Protein AF-A0A4Q3ETI8-F1 (afdb_monomer_lite)

Radius of gyration: 18.33 Å; chains: 1; bounding box: 41×40×45 Å

pLDDT: mean 72.44, std 20.29, range [38.16, 97.31]

Secondary structure (DSSP, 8-state):
-HHHHHHH--SS---B--GGGHHHHHTT--TTT-B-TTSPBPSS-S--TT-----EEEEEPPP---------------HHHHHHHHHHHHHT---EEEEE-TTSPBPP--TTTTGGGGSTTGGGGS-EEEEE-SS-EEEEE--HHHHHHHHHHHHHT--

Foldseek 3Di:
DLVLQVPAADQDDDWDFDPVCLVCQLQQVQAQGTAHSVRHTDDDDPDGSPDFPDKDKDFFQDDDDPDPDPPVPPDDDDPVCVVVVVVVVVVVSHGDIFIATSNRHTDPPPCPLRVVVVPPDPQVPFDWDWDDDPVDIDIDGRCNNSNNVSVCVVVVVVD

Structure (mmCIF, N/CA/C/O backbone):
data_AF-A0A4Q3ETI8-F1
#
_entry.id   AF-A0A4Q3ETI8-F1
#
loop_
_atom_site.group_PDB
_atom_site.id
_atom_site.type_symbol
_atom_site.label_atom_id
_atom_site.label_alt_id
_atom_site.label_comp_id
_atom_site.label_asym_id
_atom_site.label_entity_id
_atom_site.label_seq_id
_atom_site.pdbx_PDB_ins_code
_atom_site.Cartn_x
_atom_site.Cartn_y
_atom_site.Cartn_z
_atom_site.occupancy
_atom_site.B_iso_or_equiv
_atom_site.auth_seq_id
_atom_site.auth_comp_id
_atom_site.auth_asym_id
_atom_site.auth_atom_id
_atom_site.pdbx_PDB_model_num
ATOM 1 N N . MET A 1 1 ? 0.323 -4.133 -7.523 1.00 79.88 1 MET A N 1
ATOM 2 C CA . MET A 1 1 ? 0.678 -3.679 -6.165 1.00 79.88 1 MET A CA 1
ATOM 3 C C . MET A 1 1 ? 0.364 -4.736 -5.125 1.00 79.88 1 MET A C 1
ATOM 5 O O . MET A 1 1 ? 1.276 -5.113 -4.410 1.00 79.88 1 MET A O 1
ATOM 9 N N . VAL A 1 2 ? -0.872 -5.246 -5.091 1.00 88.00 2 VAL A N 1
ATOM 10 C CA . VAL A 1 2 ? -1.316 -6.265 -4.123 1.00 88.00 2 VAL A CA 1
ATOM 11 C C . VAL A 1 2 ? -0.363 -7.460 -4.027 1.00 88.00 2 VAL A C 1
ATOM 13 O O . VAL A 1 2 ? 0.123 -7.743 -2.943 1.00 88.00 2 VAL A O 1
ATOM 16 N N . ALA A 1 3 ? -0.023 -8.097 -5.155 1.00 87.06 3 ALA A N 1
ATOM 17 C CA . ALA A 1 3 ? 0.908 -9.231 -5.165 1.00 87.06 3 ALA A CA 1
ATOM 18 C C . ALA A 1 3 ? 2.292 -8.874 -4.587 1.00 87.06 3 ALA A C 1
ATOM 20 O O . ALA A 1 3 ? 2.779 -9.558 -3.701 1.00 87.06 3 ALA A O 1
ATOM 21 N N . ASP A 1 4 ? 2.890 -7.753 -5.005 1.00 87.38 4 ASP A N 1
ATOM 22 C CA . ASP A 1 4 ? 4.202 -7.327 -4.492 1.00 87.38 4 ASP A CA 1
ATOM 23 C C . ASP A 1 4 ? 4.201 -7.112 -2.975 1.00 87.38 4 ASP A C 1
ATOM 25 O O . ASP A 1 4 ? 5.086 -7.614 -2.290 1.00 87.38 4 ASP A O 1
ATOM 29 N N . PHE A 1 5 ? 3.200 -6.402 -2.449 1.00 89.75 5 PHE A N 1
ATOM 30 C CA . PHE A 1 5 ? 3.076 -6.172 -1.010 1.00 89.75 5 PHE A CA 1
ATOM 31 C C . PHE A 1 5 ? 2.762 -7.460 -0.248 1.00 89.75 5 PHE A C 1
ATOM 33 O O . PHE A 1 5 ? 3.363 -7.696 0.792 1.00 89.75 5 PHE A O 1
ATOM 40 N N . ASN A 1 6 ? 1.886 -8.315 -0.772 1.00 90.94 6 ASN A N 1
ATOM 41 C CA . ASN A 1 6 ? 1.591 -9.610 -0.164 1.00 90.94 6 ASN A CA 1
ATOM 42 C C . ASN A 1 6 ? 2.841 -10.499 -0.066 1.00 90.94 6 ASN A C 1
ATOM 44 O O . ASN A 1 6 ? 3.081 -11.120 0.966 1.00 90.94 6 ASN A O 1
ATOM 48 N N . ASP A 1 7 ? 3.643 -10.531 -1.128 1.00 89.44 7 ASP A N 1
ATOM 49 C CA . ASP A 1 7 ? 4.760 -11.464 -1.245 1.00 89.44 7 ASP A CA 1
ATOM 50 C C . ASP A 1 7 ? 6.047 -10.929 -0.605 1.00 89.44 7 ASP A C 1
ATOM 52 O O . ASP A 1 7 ? 6.912 -11.719 -0.236 1.00 89.44 7 ASP A O 1
ATOM 56 N N . ASN A 1 8 ? 6.204 -9.603 -0.500 1.00 88.38 8 ASN A N 1
ATOM 57 C CA . ASN A 1 8 ? 7.482 -8.988 -0.127 1.00 88.38 8 ASN A CA 1
ATOM 58 C C . ASN A 1 8 ? 7.396 -7.970 1.021 1.00 88.38 8 ASN A C 1
ATOM 60 O O . ASN A 1 8 ? 8.443 -7.513 1.477 1.00 88.38 8 ASN A O 1
ATOM 64 N N . PHE A 1 9 ? 6.210 -7.574 1.495 1.00 90.56 9 PHE A N 1
ATOM 65 C CA . PHE A 1 9 ? 6.082 -6.633 2.612 1.00 90.56 9 PHE A CA 1
ATOM 66 C C . PHE A 1 9 ? 5.608 -7.335 3.883 1.00 90.56 9 PHE A C 1
ATOM 68 O O . PHE A 1 9 ? 4.493 -7.848 3.947 1.00 90.56 9 PHE A O 1
ATOM 75 N N . HIS A 1 10 ? 6.442 -7.318 4.924 1.00 91.62 10 HIS A N 1
ATOM 76 C CA . HIS A 1 10 ? 6.168 -8.033 6.177 1.00 91.62 10 HIS A CA 1
ATOM 77 C C . HIS A 1 10 ? 6.353 -7.170 7.430 1.00 91.62 10 HIS A C 1
ATOM 79 O O . HIS A 1 10 ? 6.266 -7.681 8.541 1.00 91.62 10 HIS A O 1
ATOM 85 N N . TYR A 1 11 ? 6.617 -5.869 7.270 1.00 89.50 11 TYR A N 1
ATOM 86 C CA . TYR A 1 11 ? 6.861 -4.967 8.397 1.00 89.50 11 TYR A CA 1
ATOM 87 C C . TYR A 1 11 ? 5.613 -4.755 9.268 1.00 89.50 11 TYR A C 1
ATOM 89 O O . TYR A 1 11 ? 5.698 -4.767 10.492 1.00 89.50 11 TYR A O 1
ATOM 97 N N . CYS A 1 12 ? 4.448 -4.571 8.646 1.00 92.06 12 CYS A N 1
ATOM 98 C CA . CYS A 1 12 ? 3.180 -4.381 9.344 1.00 92.06 12 CYS A CA 1
ATOM 99 C C . CYS A 1 12 ? 2.004 -4.956 8.535 1.00 92.06 12 CYS A C 1
ATOM 101 O O . CYS A 1 12 ? 2.178 -5.272 7.353 1.00 92.06 12 CYS A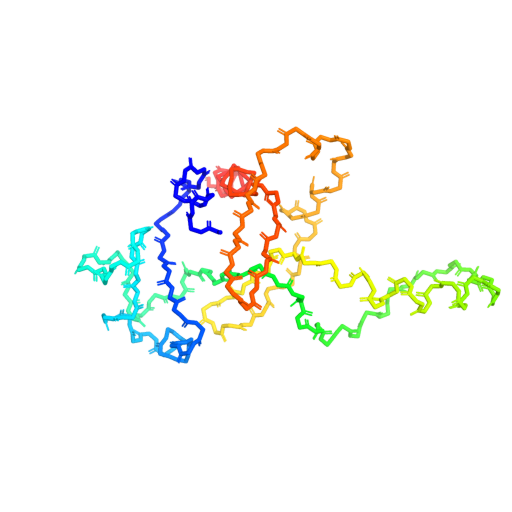 O 1
ATOM 103 N N . PRO A 1 13 ? 0.808 -5.109 9.143 1.00 94.94 13 PRO A N 1
ATOM 104 C CA . PRO A 1 13 ? -0.390 -5.505 8.412 1.00 94.94 13 PRO A CA 1
ATOM 105 C C . PRO A 1 13 ? -0.690 -4.545 7.257 1.00 94.94 13 PRO A C 1
ATOM 107 O O . PRO A 1 13 ? -0.681 -3.327 7.435 1.00 94.94 13 PRO A O 1
ATOM 110 N N . VAL A 1 14 ? -0.989 -5.102 6.084 1.00 95.00 14 VAL A N 1
ATOM 111 C CA . VAL A 1 14 ? -1.349 -4.343 4.882 1.00 95.00 14 VAL A CA 1
ATOM 112 C C . VAL A 1 14 ? -2.815 -4.580 4.566 1.00 95.00 14 VAL A C 1
ATOM 114 O O . VAL A 1 14 ? -3.268 -5.723 4.495 1.00 95.00 14 VAL A O 1
ATOM 117 N N . TYR A 1 15 ? -3.532 -3.488 4.331 1.00 96.50 15 TYR A N 1
ATOM 118 C CA . TYR A 1 15 ? -4.912 -3.501 3.868 1.00 96.50 15 TYR A CA 1
ATOM 119 C C . TYR A 1 15 ? -5.014 -2.752 2.547 1.00 96.50 15 TYR A C 1
ATOM 121 O O . TYR A 1 15 ? -4.268 -1.803 2.296 1.00 96.50 15 TYR A O 1
ATOM 129 N N . TYR A 1 16 ? -5.964 -3.162 1.717 1.00 96.06 16 TYR A N 1
ATOM 130 C CA . TYR A 1 16 ? -6.243 -2.530 0.434 1.00 96.06 16 TYR A CA 1
ATOM 131 C C . TYR A 1 16 ? -7.627 -1.893 0.460 1.00 96.06 16 TYR A C 1
ATOM 133 O O . TYR A 1 16 ? -8.490 -2.295 1.231 1.00 96.06 16 TYR A O 1
ATOM 141 N N . PHE A 1 17 ? -7.856 -0.894 -0.378 1.00 95.38 17 PHE A N 1
ATOM 142 C CA . PHE A 1 17 ? -9.171 -0.290 -0.564 1.00 95.38 17 PHE A CA 1
ATOM 143 C C . PHE A 1 17 ? -9.252 0.282 -1.979 1.00 95.38 17 PHE A C 1
ATOM 145 O O . PHE A 1 17 ? -8.227 0.523 -2.623 1.00 95.38 17 PHE A O 1
ATOM 152 N N . TYR A 1 18 ? -10.469 0.489 -2.474 1.00 93.69 18 TYR A N 1
ATOM 153 C CA . TYR A 1 18 ? -10.674 1.159 -3.755 1.00 93.69 18 TYR A CA 1
ATOM 154 C C . TYR A 1 18 ? -10.592 2.674 -3.578 1.00 93.69 18 TYR A C 1
ATOM 156 O O . TYR A 1 18 ? -11.108 3.217 -2.604 1.00 93.69 18 TYR A O 1
ATOM 164 N N . ASP A 1 19 ? -10.016 3.374 -4.547 1.00 88.06 19 ASP A N 1
ATOM 165 C CA . ASP A 1 19 ? -9.949 4.840 -4.598 1.00 88.06 19 ASP A CA 1
ATOM 166 C C . ASP A 1 19 ? -11.317 5.515 -4.384 1.00 88.06 19 ASP A C 1
ATOM 168 O O . ASP A 1 19 ? -11.433 6.468 -3.618 1.00 88.06 19 ASP A O 1
ATOM 172 N N . THR A 1 20 ? -12.379 4.944 -4.956 1.00 92.44 20 THR A N 1
ATOM 173 C CA . THR A 1 20 ? -13.781 5.361 -4.767 1.00 92.44 20 THR A CA 1
ATOM 174 C C . THR A 1 20 ? -14.257 5.321 -3.309 1.00 92.44 20 THR A C 1
ATOM 176 O O . THR A 1 20 ? -15.275 5.923 -2.971 1.00 92.44 20 THR A O 1
ATOM 179 N N . THR A 1 21 ? -13.525 4.637 -2.430 1.00 94.81 21 THR A N 1
ATOM 180 C CA . THR A 1 21 ? -13.796 4.528 -0.990 1.00 94.81 21 THR A CA 1
ATOM 181 C C . THR A 1 21 ? -12.781 5.272 -0.115 1.00 94.81 21 THR A C 1
ATOM 183 O O . THR A 1 21 ? -12.868 5.188 1.108 1.00 94.81 21 THR A O 1
ATOM 186 N N . ALA A 1 22 ? -11.856 6.043 -0.701 1.00 92.31 22 ALA A N 1
ATOM 187 C CA . ALA A 1 22 ? -10.800 6.756 0.024 1.00 92.31 22 ALA A CA 1
ATOM 188 C C . ALA A 1 22 ? -11.329 7.666 1.146 1.00 92.31 22 ALA A C 1
ATOM 190 O O . ALA A 1 22 ? -10.808 7.638 2.259 1.00 92.31 22 ALA A O 1
ATOM 191 N N . GLU A 1 23 ? -12.409 8.412 0.896 1.00 92.88 23 GLU A N 1
ATOM 192 C CA . GLU A 1 23 ? -13.017 9.284 1.913 1.00 92.88 23 GLU A CA 1
ATOM 193 C C . GLU A 1 23 ? -13.531 8.504 3.130 1.00 92.88 23 GLU A C 1
ATOM 195 O O . GLU A 1 23 ? -13.429 8.982 4.257 1.00 92.88 23 GLU A O 1
ATOM 200 N N . LYS A 1 24 ? -14.015 7.271 2.938 1.00 95.94 24 LYS A N 1
ATOM 201 C CA . LYS A 1 24 ? -14.436 6.409 4.052 1.00 95.94 24 LYS A CA 1
ATOM 202 C C . LYS A 1 24 ? -13.243 5.997 4.910 1.00 95.94 24 LYS A C 1
ATOM 204 O O . LYS A 1 24 ? -13.317 6.074 6.132 1.00 95.94 24 LYS A O 1
ATOM 209 N N . VAL A 1 25 ? -12.127 5.631 4.277 1.00 95.25 25 VAL A N 1
ATOM 210 C CA . VAL A 1 25 ? -10.871 5.305 4.973 1.00 95.25 25 VAL A CA 1
ATOM 211 C C . VAL A 1 25 ? -10.364 6.515 5.758 1.00 95.25 25 VAL A C 1
ATOM 213 O O . VAL A 1 25 ? -10.051 6.388 6.937 1.00 95.25 25 VAL A O 1
ATOM 216 N N . LYS A 1 26 ? -10.361 7.705 5.149 1.00 93.50 26 LYS A N 1
ATOM 217 C CA . LYS A 1 26 ? -9.976 8.956 5.820 1.00 93.50 26 LYS A CA 1
ATOM 218 C C . LYS A 1 26 ? -10.847 9.271 7.043 1.00 93.50 26 LYS A C 1
ATOM 220 O O . LYS A 1 26 ? -10.363 9.824 8.022 1.00 93.50 26 LYS A O 1
ATOM 225 N N . GLN A 1 27 ? -12.124 8.897 7.001 1.00 94.94 27 GLN A N 1
ATOM 226 C CA . GLN A 1 27 ? -13.076 9.053 8.107 1.00 94.94 27 GLN A CA 1
ATOM 227 C C . GLN A 1 27 ? -13.025 7.906 9.136 1.00 94.94 27 GLN A C 1
ATOM 229 O O . GLN A 1 27 ? -13.854 7.871 10.044 1.00 94.94 27 GLN A O 1
ATOM 234 N N . GLY A 1 28 ? -12.103 6.945 8.998 1.00 95.00 28 GLY A N 1
ATOM 235 C CA . GLY A 1 28 ? -11.996 5.784 9.888 1.00 95.00 28 GLY A CA 1
ATOM 236 C C . GLY A 1 28 ? -13.097 4.731 9.696 1.00 95.00 28 GLY A C 1
ATOM 237 O O . GLY A 1 28 ? -13.247 3.831 10.522 1.00 95.00 28 GLY A O 1
ATOM 238 N N . GLN A 1 29 ? -13.886 4.815 8.621 1.00 96.12 29 GLN A N 1
ATOM 239 C CA . GLN A 1 29 ? -14.953 3.863 8.294 1.00 96.12 29 GLN A CA 1
ATOM 240 C C . GLN A 1 29 ? -14.372 2.635 7.580 1.00 96.12 29 GLN A C 1
ATOM 242 O O . GLN A 1 29 ? -14.518 2.468 6.371 1.00 96.12 29 GLN A O 1
ATOM 247 N N . PHE A 1 30 ? -13.666 1.788 8.328 1.00 95.94 30 PHE A N 1
ATOM 248 C CA . PHE A 1 30 ? -12.914 0.663 7.764 1.00 95.94 30 PHE A CA 1
ATOM 249 C C . PHE A 1 30 ? -13.747 -0.595 7.495 1.00 95.94 30 PHE A C 1
ATOM 251 O O . PHE A 1 30 ? -13.405 -1.387 6.612 1.00 95.94 30 PHE A O 1
ATOM 258 N N . GLU A 1 31 ? -14.839 -0.794 8.235 1.00 94.88 31 GLU A N 1
ATOM 259 C CA . GLU A 1 31 ? -15.680 -1.987 8.128 1.00 94.88 31 GLU A CA 1
ATOM 260 C C . GLU A 1 31 ? -16.299 -2.117 6.730 1.00 94.88 31 GLU A C 1
ATOM 262 O O . GLU A 1 31 ? -16.953 -1.205 6.226 1.00 94.88 31 GLU A O 1
ATOM 267 N N . GLY A 1 32 ? -16.048 -3.254 6.073 1.00 94.75 32 GLY A N 1
ATOM 268 C CA . GLY A 1 32 ? -16.491 -3.504 4.698 1.00 94.75 32 GLY A CA 1
ATOM 269 C C . GLY A 1 32 ? -15.787 -2.661 3.625 1.00 94.75 32 GLY A C 1
ATOM 270 O O . GLY A 1 32 ? -16.120 -2.798 2.450 1.00 94.75 32 GLY A O 1
ATOM 271 N N . VAL A 1 33 ? -14.828 -1.808 4.005 1.00 96.69 33 VAL A N 1
ATOM 272 C CA . VAL A 1 33 ? -14.043 -0.960 3.092 1.00 96.69 33 VAL A CA 1
ATOM 273 C C . VAL A 1 33 ? -12.640 -1.520 2.893 1.00 96.69 33 VAL A C 1
ATOM 275 O O . VAL A 1 33 ? -12.154 -1.559 1.764 1.00 96.69 33 VAL A O 1
ATOM 278 N N . LEU A 1 34 ? -11.997 -1.967 3.974 1.00 96.88 34 LEU A N 1
ATOM 279 C CA . LEU A 1 34 ? -10.675 -2.576 3.898 1.00 96.88 34 LEU A CA 1
ATOM 280 C C . LEU A 1 34 ? -10.758 -4.010 3.370 1.00 96.88 34 LEU A C 1
ATOM 282 O O . LEU A 1 34 ? -11.608 -4.805 3.779 1.00 96.88 34 LEU A O 1
ATOM 286 N N . LEU A 1 35 ? -9.830 -4.332 2.478 1.00 97.31 35 LEU A N 1
ATOM 287 C CA . LEU A 1 35 ? -9.723 -5.590 1.760 1.00 97.31 35 LEU A CA 1
ATOM 288 C C . LEU A 1 35 ? -8.402 -6.292 2.088 1.00 97.31 35 LEU A C 1
ATOM 290 O O . LEU A 1 35 ? -7.388 -5.644 2.367 1.00 97.31 35 LEU A O 1
ATOM 294 N N . ASP A 1 36 ? -8.420 -7.620 2.032 1.00 96.25 36 ASP A N 1
ATOM 295 C CA . ASP A 1 36 ? -7.231 -8.463 2.116 1.00 96.25 36 ASP A CA 1
ATOM 296 C C . ASP A 1 36 ? -6.487 -8.539 0.766 1.00 96.25 36 ASP A C 1
ATOM 298 O O . ASP A 1 36 ? -6.869 -7.912 -0.227 1.00 96.25 36 ASP A O 1
ATOM 302 N N . SER A 1 37 ? -5.402 -9.316 0.706 1.00 94.75 37 SER A N 1
ATOM 303 C CA . SER A 1 37 ? -4.626 -9.511 -0.527 1.00 94.75 37 SER A CA 1
ATOM 304 C C . SER A 1 37 ? -5.365 -10.285 -1.625 1.00 94.75 37 SER A C 1
ATOM 306 O O . SER A 1 37 ? -4.938 -10.265 -2.778 1.00 94.75 37 SER A O 1
ATOM 308 N N . ASN A 1 38 ? -6.495 -10.911 -1.302 1.00 95.12 38 ASN A N 1
ATOM 309 C CA . ASN A 1 38 ? -7.399 -11.542 -2.259 1.00 95.12 38 ASN A CA 1
ATOM 310 C C . ASN A 1 38 ? -8.558 -10.612 -2.659 1.00 95.12 38 ASN A C 1
ATOM 312 O O . ASN A 1 38 ? -9.478 -11.052 -3.345 1.00 95.12 38 ASN A O 1
ATOM 316 N N . LEU A 1 39 ? -8.511 -9.338 -2.248 1.00 95.06 39 LEU A N 1
ATOM 317 C CA . LEU A 1 39 ? -9.543 -8.326 -2.474 1.00 95.06 39 LEU A CA 1
ATOM 318 C C . LEU A 1 39 ? -10.898 -8.660 -1.828 1.00 95.06 39 LEU A C 1
ATOM 320 O O . LEU A 1 39 ? -11.934 -8.158 -2.263 1.00 95.06 39 LEU A O 1
ATOM 324 N N . ASN A 1 40 ? -10.902 -9.475 -0.772 1.00 96.69 40 ASN A N 1
ATOM 325 C CA . ASN A 1 40 ? -12.098 -9.751 0.020 1.00 96.69 40 ASN A CA 1
ATOM 326 C C . ASN A 1 40 ? -12.174 -8.816 1.234 1.00 96.69 40 ASN A C 1
ATOM 328 O O . ASN A 1 40 ? -11.133 -8.479 1.799 1.00 96.69 40 ASN A O 1
ATOM 332 N N . PRO A 1 41 ? -13.380 -8.439 1.701 1.00 97.19 41 PRO A N 1
ATOM 333 C CA . PRO A 1 41 ? -13.534 -7.640 2.913 1.00 97.19 41 PRO A CA 1
ATOM 334 C C . PRO A 1 41 ? -12.861 -8.276 4.135 1.00 97.19 41 PRO A C 1
ATOM 336 O O . PRO A 1 41 ? -13.088 -9.448 4.453 1.00 97.19 41 PRO A O 1
ATOM 339 N N . VAL A 1 42 ? -12.069 -7.482 4.854 1.00 96.62 42 VAL A N 1
ATOM 340 C CA . VAL A 1 42 ? -11.376 -7.921 6.070 1.00 96.62 42 VAL A CA 1
ATOM 341 C C . VAL A 1 42 ? -12.372 -8.024 7.220 1.00 96.62 42 VAL A C 1
ATOM 343 O O . VAL A 1 42 ? -13.050 -7.056 7.555 1.00 96.62 42 VAL A O 1
ATOM 346 N N . LYS A 1 43 ? -12.433 -9.196 7.860 1.00 92.31 43 LYS A N 1
ATOM 347 C CA . LYS A 1 43 ? -13.325 -9.441 9.009 1.00 92.31 43 LYS A CA 1
ATOM 348 C C . LYS A 1 43 ? -12.693 -9.106 10.362 1.00 92.31 43 LYS A C 1
ATOM 350 O O . LYS A 1 43 ? -13.396 -8.671 11.261 1.00 92.31 43 LYS A O 1
ATOM 355 N N . ASN A 1 44 ? -11.380 -9.299 10.499 1.00 91.38 44 ASN A N 1
ATOM 356 C CA . ASN A 1 44 ? -10.642 -9.139 11.757 1.00 91.38 44 ASN A CA 1
ATOM 357 C C . ASN A 1 44 ? -9.452 -8.197 11.547 1.00 91.38 44 ASN A C 1
ATOM 359 O O . ASN A 1 44 ? -8.303 -8.632 11.489 1.00 91.38 44 ASN A O 1
ATOM 363 N N . MET A 1 45 ? -9.737 -6.913 11.349 1.00 94.00 45 MET A N 1
ATOM 364 C CA . MET A 1 45 ? -8.695 -5.906 11.172 1.00 94.00 45 MET A CA 1
ATOM 365 C C . MET A 1 45 ? -8.070 -5.526 12.520 1.00 94.00 45 MET A C 1
ATOM 367 O O . MET A 1 45 ? -8.766 -5.389 13.521 1.00 94.00 45 MET A O 1
ATOM 371 N N . VAL A 1 46 ? -6.747 -5.362 12.533 1.00 94.25 46 VAL A N 1
ATOM 372 C CA . VAL A 1 46 ? -5.983 -4.902 13.708 1.00 94.25 46 VAL A CA 1
ATOM 373 C C . VAL A 1 46 ? -6.136 -3.391 13.915 1.00 94.25 46 VAL A C 1
ATOM 375 O O . VAL A 1 46 ? -6.016 -2.913 15.037 1.00 94.25 46 VAL A O 1
ATOM 378 N N . ILE A 1 47 ? -6.407 -2.650 12.837 1.00 93.94 47 ILE A N 1
ATOM 379 C CA . ILE A 1 47 ? -6.579 -1.196 12.858 1.00 93.94 47 ILE A CA 1
ATOM 380 C C . ILE A 1 47 ? -7.986 -0.806 13.332 1.00 93.94 47 ILE A C 1
ATOM 382 O O . ILE A 1 47 ? -8.979 -1.419 12.943 1.00 93.94 47 ILE A O 1
ATOM 386 N N . SER A 1 48 ? -8.078 0.239 14.148 1.00 93.69 48 SER A N 1
ATOM 387 C CA . SER A 1 48 ? -9.319 0.819 14.658 1.00 93.69 48 SER A CA 1
ATOM 388 C C . SER A 1 48 ? -9.564 2.220 14.097 1.00 93.69 48 SER A C 1
ATOM 390 O O . SER A 1 48 ? -8.625 2.936 13.764 1.00 93.69 48 SER A O 1
ATOM 392 N N . ALA A 1 49 ? -10.821 2.672 14.077 1.00 92.06 49 ALA A N 1
ATOM 393 C CA . ALA A 1 49 ? -11.196 4.017 13.617 1.00 92.06 49 ALA A CA 1
ATOM 394 C C . ALA A 1 49 ? -10.523 5.176 14.388 1.00 92.06 49 ALA A C 1
ATOM 396 O O . ALA A 1 49 ? -10.597 6.323 13.957 1.00 92.06 49 ALA A O 1
ATOM 397 N N . LYS A 1 50 ? -9.911 4.900 15.548 1.00 93.00 50 LYS A N 1
ATOM 398 C CA . LYS A 1 50 ? -9.193 5.891 16.364 1.00 93.00 50 LYS A CA 1
ATOM 399 C C . LYS A 1 50 ? -7.692 5.914 16.086 1.00 93.00 50 LYS A C 1
ATOM 401 O O . LYS A 1 50 ? -7.004 6.794 16.598 1.00 93.00 50 LYS A O 1
ATOM 406 N N . ASP A 1 51 ? -7.184 4.946 15.333 1.00 93.94 51 ASP A N 1
ATOM 407 C CA . ASP A 1 51 ? -5.759 4.826 15.081 1.00 93.94 51 ASP A CA 1
ATOM 408 C C . ASP A 1 51 ? -5.325 5.901 14.089 1.00 93.94 51 ASP A C 1
ATOM 410 O O . ASP A 1 51 ? -5.924 6.081 13.034 1.00 93.94 51 ASP A O 1
ATOM 414 N N . THR A 1 52 ? -4.248 6.602 14.419 1.00 92.62 52 THR A N 1
ATOM 415 C CA . THR A 1 52 ? -3.634 7.628 13.561 1.00 92.62 52 THR A CA 1
ATOM 416 C C . THR A 1 52 ? -2.259 7.205 13.042 1.00 92.62 52 THR A C 1
ATOM 418 O O . THR A 1 52 ? -1.682 7.865 12.177 1.00 92.62 52 THR A O 1
ATOM 421 N N . ASN A 1 53 ? -1.744 6.080 13.546 1.00 90.19 53 ASN A N 1
ATOM 422 C CA . ASN A 1 53 ? -0.415 5.545 13.261 1.00 90.19 53 ASN A CA 1
ATOM 423 C C . ASN A 1 53 ? -0.448 4.562 12.084 1.00 90.19 53 ASN A C 1
ATOM 425 O O . ASN A 1 53 ? -0.012 3.417 12.200 1.00 90.19 53 ASN A O 1
ATOM 429 N N . PHE A 1 54 ? -0.988 5.001 10.950 1.00 91.94 54 PHE A N 1
ATOM 430 C CA . PHE A 1 54 ? -0.955 4.239 9.707 1.00 91.94 54 PHE A CA 1
ATOM 431 C C . PHE A 1 54 ? -0.578 5.134 8.531 1.00 91.94 54 PHE A C 1
ATOM 433 O O . PHE A 1 54 ? -0.716 6.357 8.576 1.00 91.94 54 PHE A O 1
ATOM 440 N N . PHE A 1 55 ? -0.101 4.494 7.468 1.00 90.94 55 PHE A N 1
ATOM 441 C CA . PHE A 1 55 ? 0.253 5.156 6.223 1.00 90.94 55 PHE A CA 1
ATOM 442 C C . PHE A 1 55 ? -0.673 4.695 5.108 1.00 90.94 55 PHE A C 1
ATOM 444 O O . PHE A 1 55 ? -1.053 3.525 5.044 1.00 90.94 55 PHE A O 1
ATOM 451 N N . VAL A 1 56 ? -0.985 5.608 4.196 1.00 90.44 56 VAL A N 1
ATOM 452 C CA . VAL A 1 56 ? -1.688 5.295 2.953 1.00 90.44 56 VAL A CA 1
ATOM 453 C C . VAL A 1 56 ? -0.685 5.365 1.815 1.00 90.44 56 VAL A C 1
ATOM 455 O O . VAL A 1 56 ? 0.061 6.337 1.700 1.00 90.44 56 VAL A O 1
ATOM 458 N N . THR A 1 57 ? -0.654 4.337 0.967 1.00 86.38 57 THR A N 1
ATOM 459 C CA . THR A 1 57 ? 0.274 4.291 -0.168 1.00 86.38 57 THR A CA 1
ATOM 460 C C . THR A 1 57 ? -0.446 4.007 -1.477 1.00 86.38 57 THR A C 1
ATOM 462 O O . THR A 1 57 ? -1.409 3.244 -1.512 1.00 86.38 57 THR A O 1
ATOM 465 N N . TYR A 1 58 ? 0.022 4.622 -2.562 1.00 82.00 58 TYR A N 1
ATOM 466 C CA . TYR A 1 58 ? -0.403 4.291 -3.921 1.00 82.00 58 TYR A CA 1
ATOM 467 C C . TYR A 1 58 ? 0.743 4.508 -4.910 1.00 82.00 58 TYR A C 1
ATOM 469 O O . TYR A 1 58 ? 1.686 5.252 -4.645 1.00 82.00 58 TYR A O 1
ATOM 477 N N . PHE A 1 59 ? 0.678 3.839 -6.059 1.00 73.69 59 PHE A N 1
ATOM 478 C CA . PHE A 1 59 ? 1.664 3.977 -7.127 1.00 73.69 59 PHE A CA 1
ATOM 479 C C . PHE A 1 59 ? 1.043 4.821 -8.222 1.00 73.69 59 PHE A C 1
ATOM 481 O O . PHE A 1 59 ? 0.041 4.432 -8.819 1.00 73.69 59 PHE A O 1
ATOM 488 N N . GLY A 1 60 ? 1.613 5.994 -8.448 1.00 67.25 60 GLY A N 1
ATOM 489 C CA . GLY A 1 60 ? 0.992 7.006 -9.281 1.00 67.25 60 GLY A CA 1
ATOM 490 C C . GLY A 1 60 ? 1.930 8.165 -9.550 1.00 67.25 60 GLY A C 1
ATOM 491 O O . GLY A 1 60 ? 3.077 8.194 -9.096 1.00 67.25 60 GLY A O 1
ATOM 492 N N . ASN A 1 61 ? 1.417 9.143 -10.282 1.00 56.25 61 ASN A N 1
ATOM 493 C CA . ASN A 1 61 ? 2.056 10.446 -10.337 1.00 56.25 61 ASN A CA 1
ATOM 494 C C . ASN A 1 61 ? 1.860 11.115 -8.979 1.00 56.25 61 ASN A C 1
ATOM 496 O O . ASN A 1 61 ? 0.746 11.123 -8.455 1.00 56.25 61 ASN A O 1
ATOM 500 N N . SER A 1 62 ? 2.925 11.677 -8.405 1.00 53.31 62 SER A N 1
ATOM 501 C CA . SER A 1 62 ? 2.737 12.573 -7.267 1.00 53.31 62 SER A CA 1
ATOM 502 C C . SER A 1 62 ? 1.871 13.737 -7.705 1.00 53.31 62 SER A C 1
ATOM 504 O O . SER A 1 62 ? 2.218 14.426 -8.669 1.00 53.31 62 SER A O 1
ATOM 506 N N . VAL A 1 63 ? 0.796 13.981 -6.958 1.00 50.38 63 VAL A N 1
ATOM 507 C CA . VAL A 1 63 ? 0.158 15.296 -6.942 1.00 50.38 63 VAL A CA 1
ATOM 508 C C . VAL A 1 63 ? 1.274 16.307 -6.659 1.00 50.38 63 VAL A C 1
ATOM 510 O O . VAL A 1 63 ? 2.119 16.018 -5.805 1.00 50.38 63 VAL A O 1
ATOM 513 N N . PRO A 1 64 ? 1.362 17.426 -7.401 1.00 49.16 64 PRO A N 1
ATOM 514 C CA . PRO A 1 64 ? 2.367 18.437 -7.130 1.00 49.16 64 PRO A CA 1
ATOM 515 C C . PRO A 1 64 ? 2.308 18.777 -5.644 1.00 49.16 64 PRO A C 1
ATOM 517 O O . PRO A 1 64 ? 1.292 19.271 -5.155 1.00 49.16 64 PRO A O 1
ATOM 520 N N . GLU A 1 65 ? 3.377 18.469 -4.910 1.00 47.81 65 GLU A N 1
ATOM 521 C CA . GLU A 1 65 ? 3.578 19.128 -3.632 1.00 47.81 65 GLU A CA 1
ATOM 522 C C . GLU A 1 65 ? 3.535 20.627 -3.963 1.00 47.81 65 GLU A C 1
ATOM 524 O O . GLU A 1 65 ? 4.106 21.057 -4.972 1.00 47.81 65 GLU A O 1
ATOM 529 N N . ASN A 1 66 ? 2.846 21.433 -3.155 1.00 43.56 66 ASN A N 1
ATOM 530 C CA . ASN A 1 66 ? 3.010 22.884 -3.202 1.00 43.56 66 ASN A CA 1
ATOM 531 C C . ASN A 1 66 ? 4.419 23.199 -2.685 1.00 43.56 66 ASN A C 1
ATOM 533 O O . ASN A 1 66 ? 4.597 23.772 -1.613 1.00 43.56 66 ASN A O 1
ATOM 537 N N . VAL A 1 67 ? 5.441 22.735 -3.402 1.00 43.50 67 VAL A N 1
ATOM 538 C CA . VAL A 1 67 ? 6.819 22.986 -3.069 1.00 43.50 67 VAL A CA 1
ATOM 539 C C . VAL A 1 67 ? 7.103 24.393 -3.553 1.00 43.50 67 VAL A C 1
ATOM 541 O O . VAL A 1 67 ? 7.552 24.621 -4.671 1.00 43.50 67 VAL A O 1
ATOM 544 N N . THR A 1 68 ? 6.925 25.360 -2.666 1.00 41.88 68 THR A N 1
ATOM 545 C CA . THR A 1 68 ? 7.829 26.507 -2.619 1.00 41.88 68 THR A CA 1
ATOM 546 C C . THR A 1 68 ? 9.214 26.004 -2.203 1.00 41.88 68 THR A C 1
ATOM 548 O O . THR A 1 68 ? 9.704 26.318 -1.125 1.00 41.88 68 THR A O 1
ATOM 551 N N . THR A 1 69 ? 9.858 25.168 -3.023 1.00 43.00 69 THR A N 1
ATOM 552 C CA . THR A 1 69 ? 11.297 24.950 -2.891 1.00 43.00 69 THR A CA 1
ATOM 553 C C . THR A 1 69 ? 11.983 25.975 -3.767 1.00 43.00 69 THR A C 1
ATOM 555 O O . THR A 1 69 ? 12.243 25.763 -4.947 1.00 43.00 69 THR A O 1
ATOM 558 N N . SER A 1 70 ? 12.365 27.086 -3.143 1.00 39.97 70 SER A N 1
ATOM 559 C CA . SER A 1 70 ? 13.645 27.700 -3.475 1.00 39.97 70 SER A CA 1
ATOM 560 C C . SER A 1 70 ? 14.748 26.707 -3.102 1.00 39.97 70 SER A C 1
ATOM 562 O O . SER A 1 70 ? 15.393 26.842 -2.067 1.00 39.97 70 SER A O 1
ATOM 564 N N . TYR A 1 71 ? 14.965 25.674 -3.918 1.00 41.84 71 TYR A N 1
ATOM 565 C CA . TYR A 1 71 ? 16.265 25.017 -3.909 1.00 41.84 71 TYR A CA 1
ATOM 566 C C . TYR A 1 71 ? 17.243 26.023 -4.510 1.00 41.84 71 TYR A C 1
ATOM 568 O O . TYR A 1 71 ? 17.172 26.332 -5.697 1.00 41.84 71 TYR A O 1
ATOM 576 N N . GLY A 1 72 ? 18.116 26.572 -3.662 1.00 39.81 72 GLY A N 1
ATOM 577 C CA . GLY A 1 72 ? 19.227 27.451 -4.026 1.00 39.81 72 GLY A CA 1
ATOM 578 C C . GLY A 1 72 ? 20.284 26.722 -4.853 1.00 39.81 72 GLY A C 1
ATOM 579 O O . GLY A 1 72 ? 21.430 26.577 -4.434 1.00 39.81 72 GLY A O 1
ATOM 580 N N . TRP A 1 73 ? 19.896 26.226 -6.025 1.00 39.19 73 TRP A N 1
ATOM 581 C CA . TRP A 1 73 ? 20.821 25.762 -7.040 1.00 39.19 73 TRP A CA 1
ATOM 582 C C . TRP A 1 73 ? 21.405 26.991 -7.741 1.00 39.19 73 TRP A C 1
ATOM 584 O O . TRP A 1 73 ? 20.833 27.514 -8.691 1.00 39.19 73 TRP A O 1
ATOM 594 N N . ASN A 1 74 ? 22.570 27.447 -7.276 1.00 42.78 74 ASN A N 1
ATOM 595 C CA . ASN A 1 74 ? 23.374 28.490 -7.929 1.00 42.78 74 ASN A CA 1
ATOM 596 C C . ASN A 1 74 ? 24.111 27.972 -9.184 1.00 42.78 74 ASN A C 1
ATOM 598 O O . ASN A 1 74 ? 25.182 28.466 -9.530 1.00 42.78 74 ASN A O 1
ATOM 602 N N . GLY A 1 75 ? 23.587 26.947 -9.855 1.00 48.22 75 GLY A N 1
ATOM 603 C CA . GLY A 1 75 ? 24.088 26.557 -11.164 1.00 48.22 75 GLY A CA 1
ATOM 604 C C . GLY A 1 75 ? 23.396 27.400 -12.220 1.00 48.22 75 GLY A C 1
ATOM 605 O O . GLY A 1 75 ? 22.182 27.311 -12.380 1.00 48.22 75 GLY A O 1
ATOM 606 N N . THR A 1 76 ? 24.164 28.215 -12.934 1.00 45.16 76 THR A N 1
ATOM 607 C CA . THR A 1 76 ? 23.736 28.906 -14.149 1.00 45.16 76 THR A CA 1
ATOM 608 C C . THR A 1 76 ? 23.199 27.868 -15.132 1.00 45.16 76 THR A C 1
ATOM 610 O O . THR A 1 76 ? 23.961 27.132 -15.755 1.00 45.16 76 THR A O 1
ATOM 613 N N . VAL A 1 77 ? 21.875 27.760 -15.234 1.00 50.59 77 VAL A N 1
ATOM 614 C CA . VAL A 1 77 ? 21.234 26.949 -16.267 1.00 50.59 77 VAL A CA 1
ATOM 615 C C . VAL A 1 77 ? 21.451 27.693 -17.580 1.00 50.59 77 VAL A C 1
ATOM 617 O O . VAL A 1 77 ? 21.016 28.836 -17.729 1.00 50.59 77 VAL A O 1
ATOM 620 N N . ASN A 1 78 ? 22.185 27.088 -18.514 1.00 49.03 78 ASN A N 1
ATOM 621 C CA . ASN A 1 78 ? 22.272 27.613 -19.871 1.00 49.03 78 ASN A CA 1
ATOM 622 C C . ASN A 1 78 ? 20.857 27.630 -20.462 1.00 49.03 78 ASN A C 1
ATOM 624 O O . ASN A 1 78 ? 20.171 26.611 -20.450 1.00 49.03 78 ASN A O 1
ATOM 628 N N . LYS A 1 79 ? 20.423 28.781 -20.987 1.00 51.09 79 LYS A N 1
ATOM 629 C CA . LYS A 1 79 ? 19.083 28.965 -21.581 1.00 51.09 79 LYS A CA 1
ATOM 630 C C . LYS A 1 79 ? 18.776 27.979 -22.717 1.00 51.09 79 LYS A C 1
ATOM 632 O O . LYS A 1 79 ? 17.613 27.700 -22.984 1.00 51.09 79 LYS A O 1
ATOM 637 N N . ASP A 1 80 ? 19.805 27.397 -23.328 1.00 50.25 80 ASP A N 1
ATOM 638 C CA . ASP A 1 80 ? 19.657 26.387 -24.379 1.00 50.25 80 ASP A CA 1
ATOM 639 C C . ASP A 1 80 ? 19.290 24.988 -23.835 1.00 50.25 80 ASP A C 1
ATOM 641 O O . ASP A 1 80 ? 18.690 24.186 -24.550 1.00 50.25 80 ASP A O 1
ATOM 645 N N . ASP A 1 81 ? 19.551 24.703 -22.552 1.00 48.66 81 ASP A N 1
ATOM 646 C CA . ASP A 1 81 ? 19.125 23.458 -21.890 1.00 48.66 81 ASP A CA 1
ATOM 647 C C . ASP A 1 81 ? 17.681 23.533 -21.361 1.00 48.66 81 ASP A C 1
ATOM 649 O O . ASP A 1 81 ? 17.057 22.506 -21.081 1.00 48.66 81 ASP A O 1
ATOM 653 N N . GLU A 1 82 ? 17.112 24.736 -21.261 1.00 42.66 82 GLU A N 1
ATOM 654 C CA . GLU A 1 82 ? 15.774 24.995 -20.715 1.00 42.66 82 GLU A CA 1
ATOM 655 C C . GLU A 1 82 ? 14.659 24.459 -21.639 1.00 42.66 82 GLU A C 1
ATOM 657 O O . GLU A 1 82 ? 13.652 23.907 -21.182 1.00 42.66 82 GLU A O 1
ATOM 662 N N . LEU A 1 83 ? 14.886 24.498 -22.958 1.00 42.06 83 LEU A N 1
ATOM 663 C CA . LEU A 1 83 ? 13.970 23.938 -23.959 1.00 42.06 83 LEU A CA 1
ATOM 664 C C . LEU A 1 83 ? 13.967 22.400 -23.969 1.00 42.06 83 LEU A C 1
ATOM 666 O O . LEU A 1 83 ? 12.914 21.801 -24.180 1.00 42.06 83 LEU A O 1
ATOM 670 N N . ASN A 1 84 ? 15.087 21.747 -23.639 1.00 41.28 84 ASN A N 1
ATOM 671 C CA . ASN A 1 84 ? 15.140 20.285 -23.496 1.00 41.28 84 ASN A CA 1
ATOM 672 C C . ASN A 1 84 ? 14.663 19.800 -22.113 1.00 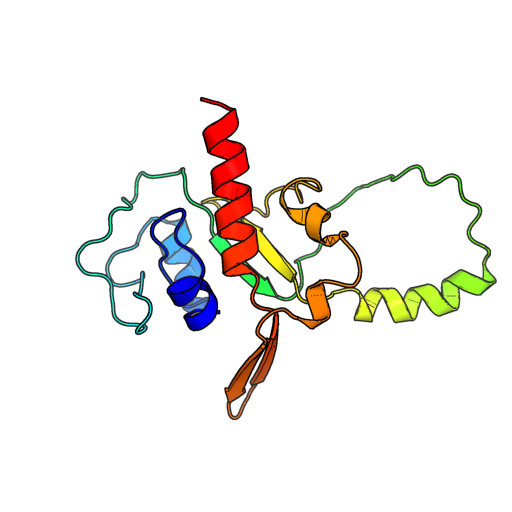41.28 84 ASN A C 1
ATOM 674 O O . ASN A 1 84 ? 14.144 18.686 -21.988 1.00 41.28 84 ASN A O 1
ATOM 678 N N . TYR A 1 85 ? 14.765 20.633 -21.072 1.00 39.47 85 TYR A N 1
ATOM 679 C CA . TYR A 1 85 ? 14.261 20.304 -19.735 1.00 39.47 85 TYR A CA 1
ATOM 680 C C . TYR A 1 85 ? 12.736 20.415 -19.607 1.00 39.47 85 TYR A C 1
ATOM 682 O O . TYR A 1 85 ? 12.137 19.666 -18.832 1.00 39.47 85 TYR A O 1
ATOM 690 N N . SER A 1 86 ? 12.092 21.292 -20.381 1.00 40.41 86 SER A N 1
ATOM 691 C CA . SER A 1 86 ? 10.634 21.482 -20.326 1.00 40.41 86 SER A CA 1
ATOM 692 C C . SER A 1 86 ? 9.831 20.294 -20.885 1.00 40.41 86 SER A C 1
ATOM 694 O O . SER A 1 86 ? 8.744 20.005 -20.388 1.00 40.41 86 SER A O 1
ATOM 696 N N . HIS A 1 87 ? 10.385 19.517 -21.824 1.00 38.16 87 HIS A N 1
ATOM 697 C CA . HIS A 1 87 ? 9.776 18.250 -22.253 1.00 38.16 87 HIS A CA 1
ATOM 698 C C . HIS A 1 87 ? 10.126 17.073 -21.331 1.00 38.16 87 HIS A C 1
ATOM 700 O O . HIS A 1 87 ? 9.294 16.189 -21.117 1.00 38.16 87 HIS A O 1
ATOM 706 N N . ALA A 1 88 ? 11.308 17.085 -20.707 1.00 40.75 88 ALA A N 1
ATOM 707 C CA . ALA A 1 88 ? 11.696 16.077 -19.724 1.00 40.75 88 ALA A CA 1
ATOM 708 C C . ALA A 1 88 ? 10.950 16.215 -18.382 1.00 40.75 88 ALA A C 1
ATOM 710 O O . ALA A 1 88 ? 10.825 15.223 -17.673 1.00 40.75 88 ALA A O 1
ATOM 711 N N . SER A 1 89 ? 10.434 17.394 -18.016 1.00 44.34 89 SER A N 1
ATOM 712 C CA . SER A 1 89 ? 9.708 17.606 -16.751 1.00 44.34 89 SER A CA 1
ATOM 713 C C . SER A 1 89 ? 8.310 16.971 -16.739 1.00 44.34 89 SER A C 1
ATOM 715 O O . SER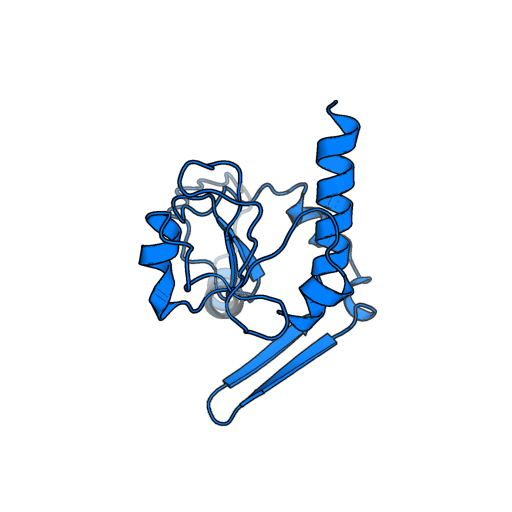 A 1 89 ? 7.882 16.469 -15.701 1.00 44.34 89 SER A O 1
ATOM 717 N N . SER A 1 90 ? 7.637 16.887 -17.892 1.00 45.78 90 SER A N 1
ATOM 718 C CA . SER A 1 90 ? 6.344 16.191 -18.024 1.00 45.78 90 SER A CA 1
ATOM 719 C C . SER A 1 90 ? 6.484 14.660 -18.014 1.00 45.78 90 SER A C 1
ATOM 721 O O . SER A 1 90 ? 5.649 13.969 -17.439 1.00 45.78 90 SER A O 1
ATOM 723 N N . LEU A 1 91 ? 7.592 14.127 -18.547 1.00 40.84 91 LEU A N 1
ATOM 724 C CA . LEU A 1 91 ? 7.948 12.699 -18.488 1.00 40.84 91 LEU A CA 1
ATOM 725 C C . LEU A 1 91 ? 8.649 12.298 -17.174 1.00 40.84 91 LEU A C 1
ATOM 727 O O . LEU A 1 91 ? 8.813 11.112 -16.894 1.00 40.84 91 LEU A O 1
ATOM 731 N N . ARG A 1 92 ? 9.067 13.278 -16.359 1.00 44.47 92 ARG A N 1
ATOM 732 C CA . ARG A 1 92 ? 9.642 13.086 -15.015 1.00 44.47 92 ARG A CA 1
ATOM 733 C C . ARG A 1 92 ? 8.616 13.116 -13.888 1.00 44.47 92 ARG A C 1
ATOM 735 O O . ARG A 1 92 ? 9.013 12.932 -12.736 1.00 44.47 92 ARG A O 1
ATOM 742 N N . GLN A 1 93 ? 7.319 13.204 -14.185 1.00 51.72 93 GLN A N 1
ATOM 743 C CA . GLN A 1 93 ? 6.322 12.574 -13.314 1.00 51.72 93 GLN A CA 1
ATOM 744 C C . GLN A 1 93 ? 6.478 11.054 -13.451 1.00 51.72 93 GLN A C 1
ATOM 746 O O . GLN A 1 93 ? 5.639 10.353 -14.001 1.00 51.72 93 GLN A O 1
ATOM 751 N N . ALA A 1 94 ? 7.639 10.546 -13.040 1.00 54.72 94 ALA A N 1
ATOM 752 C CA . ALA A 1 94 ? 7.877 9.128 -12.966 1.00 54.72 94 ALA A CA 1
ATOM 753 C C . ALA A 1 94 ? 6.884 8.593 -11.942 1.00 54.72 94 ALA A C 1
ATOM 755 O O . ALA A 1 94 ? 6.843 9.081 -10.808 1.00 54.72 94 ALA A O 1
ATOM 756 N N . PHE A 1 95 ? 6.088 7.610 -12.356 1.00 59.19 95 PHE A N 1
ATOM 757 C CA . PHE A 1 95 ? 5.257 6.855 -11.438 1.00 59.19 95 PHE A CA 1
ATOM 758 C C . PHE A 1 95 ? 6.121 6.411 -10.258 1.00 59.19 95 PHE A C 1
ATOM 760 O O . PHE A 1 95 ? 7.122 5.707 -10.429 1.00 59.19 95 PHE A O 1
ATOM 767 N N . LYS A 1 96 ? 5.757 6.871 -9.067 1.00 70.81 96 LYS A N 1
ATOM 768 C CA . LYS A 1 96 ? 6.461 6.560 -7.829 1.00 70.81 96 LYS A CA 1
ATOM 769 C C . LYS A 1 96 ? 5.463 6.087 -6.792 1.00 70.81 96 LYS A C 1
ATOM 771 O O . LYS A 1 96 ? 4.259 6.317 -6.906 1.00 70.81 96 LYS A O 1
ATOM 776 N N . LEU A 1 97 ? 5.982 5.406 -5.780 1.00 74.56 97 LEU A N 1
ATOM 777 C CA . LEU A 1 97 ? 5.203 5.134 -4.588 1.00 74.56 97 LEU A CA 1
ATOM 778 C C . LEU A 1 97 ? 5.032 6.457 -3.834 1.00 74.56 97 LEU A C 1
ATOM 780 O O . LEU A 1 97 ? 6.015 7.085 -3.441 1.00 74.56 97 LEU A O 1
ATOM 784 N N . VAL A 1 98 ? 3.789 6.896 -3.691 1.00 77.00 98 VAL A N 1
ATOM 785 C CA . VAL A 1 98 ? 3.407 8.055 -2.887 1.00 77.00 98 VAL A CA 1
ATOM 786 C C . VAL A 1 98 ? 2.958 7.538 -1.531 1.00 77.00 98 VAL A C 1
ATOM 788 O O . VAL A 1 98 ? 2.182 6.585 -1.463 1.00 77.00 98 VAL A O 1
ATOM 791 N N . VAL A 1 99 ? 3.455 8.161 -0.465 1.00 80.94 99 VAL A N 1
ATOM 792 C CA . VAL A 1 99 ? 3.125 7.812 0.919 1.00 80.94 99 VAL A CA 1
ATOM 793 C C . VAL A 1 99 ? 2.489 9.014 1.592 1.00 80.94 99 VAL A C 1
ATOM 795 O O . VAL A 1 99 ? 2.988 10.135 1.499 1.00 80.94 99 VAL A O 1
ATOM 798 N N . MET A 1 100 ? 1.373 8.765 2.258 1.00 86.56 100 MET A N 1
ATOM 799 C CA . MET A 1 100 ? 0.563 9.765 2.931 1.00 86.56 100 MET A CA 1
ATOM 800 C C . MET A 1 100 ? 0.314 9.342 4.376 1.00 86.56 100 MET A C 1
ATOM 802 O O . MET A 1 100 ? 0.391 8.155 4.710 1.00 86.56 100 MET A O 1
ATOM 806 N N . ASP A 1 101 ? 0.008 10.315 5.223 1.00 89.38 101 ASP A N 1
ATOM 807 C CA . ASP A 1 101 ? -0.498 10.066 6.570 1.00 89.38 101 ASP A CA 1
ATOM 808 C C . ASP A 1 101 ? -1.974 9.613 6.560 1.00 89.38 101 ASP A C 1
ATOM 810 O O . ASP A 1 101 ? -2.608 9.473 5.508 1.00 89.38 101 ASP A O 1
ATOM 814 N N . HIS A 1 102 ? -2.543 9.410 7.751 1.00 92.31 102 HIS A N 1
ATOM 815 C CA . HIS A 1 102 ? -3.952 9.049 7.935 1.00 92.31 102 HIS A CA 1
ATOM 816 C C . HIS A 1 102 ? -4.946 10.106 7.415 1.00 92.31 102 HIS A C 1
ATOM 818 O O . HIS A 1 102 ? -6.101 9.781 7.148 1.00 92.31 102 HIS A O 1
ATOM 824 N N . ASN A 1 103 ? -4.514 11.357 7.223 1.00 91.38 103 ASN A N 1
ATOM 825 C CA . ASN A 1 103 ? -5.327 12.439 6.661 1.00 91.38 103 ASN A CA 1
ATOM 826 C C . ASN A 1 103 ? -5.214 12.540 5.134 1.00 91.38 103 ASN A C 1
ATOM 828 O O . ASN A 1 103 ? -5.789 13.463 4.542 1.00 91.38 103 ASN A O 1
ATOM 832 N N . PHE A 1 104 ? -4.509 11.597 4.497 1.00 90.75 104 PHE A N 1
ATOM 833 C CA . PHE A 1 104 ? -4.182 11.609 3.072 1.00 90.75 104 PHE A CA 1
ATOM 834 C C . PHE A 1 104 ? -3.332 12.830 2.685 1.00 90.75 104 PHE A C 1
ATOM 836 O O . PHE A 1 104 ? -3.347 13.284 1.540 1.00 90.75 104 PHE A O 1
ATOM 843 N N . VAL A 1 105 ? -2.574 13.376 3.638 1.00 86.88 105 VAL A N 1
ATOM 844 C CA . VAL A 1 105 ? -1.565 14.396 3.367 1.00 86.88 105 VAL A CA 1
ATOM 845 C C . VAL A 1 105 ? -0.284 13.672 2.986 1.00 86.88 105 VAL A C 1
ATOM 847 O O . VAL A 1 105 ? 0.220 12.839 3.740 1.00 86.88 105 VAL A O 1
ATOM 850 N N . GLN A 1 106 ? 0.239 13.969 1.794 1.00 81.25 106 GLN A N 1
ATOM 851 C CA . GLN A 1 106 ? 1.527 13.438 1.360 1.00 81.25 106 GLN A CA 1
ATOM 852 C C . GLN A 1 106 ? 2.595 13.834 2.375 1.00 81.25 106 GLN A C 1
ATOM 854 O O . GLN A 1 106 ? 2.801 15.016 2.654 1.00 81.25 106 GLN A O 1
ATOM 859 N N . LEU A 1 107 ? 3.266 12.828 2.930 1.00 77.00 107 LEU A N 1
ATOM 860 C CA . LEU A 1 107 ? 4.397 13.077 3.804 1.00 77.00 107 LEU A CA 1
ATOM 861 C C . LEU A 1 107 ? 5.504 13.720 2.966 1.00 77.00 107 LEU A C 1
ATOM 863 O O . LEU A 1 107 ? 5.693 13.291 1.820 1.00 77.00 107 LEU A O 1
ATOM 867 N N . PRO A 1 108 ? 6.249 14.706 3.511 1.00 69.38 108 PRO A N 1
ATOM 868 C CA . PRO A 1 108 ? 7.438 15.213 2.847 1.00 69.38 108 PRO A CA 1
ATOM 869 C C . PRO A 1 108 ? 8.252 14.012 2.409 1.00 69.38 108 PRO A C 1
ATOM 871 O O . PRO A 1 108 ? 8.452 13.094 3.212 1.00 69.38 108 PRO A O 1
ATOM 874 N N . SER A 1 109 ? 8.654 13.983 1.139 1.00 60.72 109 SER A N 1
ATOM 875 C CA . SER A 1 109 ? 9.521 12.934 0.623 1.00 60.72 109 SER A CA 1
ATOM 876 C C . SER A 1 109 ? 10.755 12.878 1.520 1.00 60.72 109 SER A C 1
ATOM 878 O O . SER A 1 109 ? 11.686 13.648 1.314 1.00 60.72 109 SER A O 1
ATOM 880 N N . TYR A 1 110 ? 10.759 12.017 2.543 1.00 52.00 110 TYR A N 1
ATOM 881 C CA . TYR A 1 110 ? 11.915 11.801 3.397 1.00 52.00 110 TYR A CA 1
ATOM 882 C C . TYR A 1 110 ? 12.946 11.162 2.483 1.00 52.00 110 TYR A C 1
ATOM 884 O O . TYR A 1 110 ? 12.959 9.951 2.246 1.00 52.00 110 TYR A O 1
ATOM 892 N N . THR A 1 111 ? 13.770 12.021 1.897 1.00 48.03 111 THR A N 1
ATOM 893 C CA . THR A 1 111 ? 14.837 11.726 0.956 1.00 48.03 111 THR A CA 1
ATOM 894 C C . THR A 1 111 ? 15.975 10.987 1.656 1.00 48.03 111 THR A C 1
ATOM 896 O O . THR A 1 111 ? 17.129 11.271 1.383 1.00 48.03 111 THR A O 1
ATOM 899 N N . GLU A 1 112 ? 15.686 10.021 2.524 1.00 45.28 112 GLU A N 1
ATOM 900 C CA . GLU A 1 112 ? 16.650 9.101 3.139 1.00 45.28 112 GLU A CA 1
ATOM 901 C C . GLU A 1 112 ? 16.064 7.685 3.191 1.00 45.28 112 GLU A C 1
ATOM 903 O O . GLU A 1 112 ? 16.643 6.771 2.610 1.00 45.28 112 GLU A O 1
ATOM 908 N N . LEU A 1 113 ? 14.848 7.513 3.730 1.00 47.88 113 LEU A N 1
ATOM 909 C CA . LEU A 1 113 ? 14.106 6.239 3.658 1.00 47.88 113 LEU A CA 1
ATOM 910 C C . LEU A 1 113 ? 13.776 5.838 2.208 1.00 47.88 113 LEU A C 1
ATOM 912 O O . LEU A 1 113 ? 13.721 4.651 1.876 1.00 47.88 113 LEU A O 1
ATOM 916 N N . TRP A 1 114 ? 13.587 6.846 1.350 1.00 49.09 114 TRP A N 1
ATOM 917 C CA . TRP A 1 114 ? 13.057 6.709 -0.007 1.00 49.09 114 TRP A CA 1
ATOM 918 C C . TRP A 1 114 ? 14.016 7.190 -1.099 1.00 49.09 114 TRP A C 1
ATOM 920 O O . TRP A 1 114 ? 13.840 6.826 -2.256 1.00 49.09 114 TRP A O 1
ATOM 930 N N . SER A 1 115 ? 15.051 7.971 -0.765 1.00 40.94 115 SER A N 1
ATOM 931 C CA . SER A 1 115 ? 16.100 8.378 -1.719 1.00 40.94 115 SER A CA 1
ATOM 932 C C . SER A 1 115 ? 17.249 7.379 -1.822 1.00 40.94 115 SER A C 1
ATOM 934 O O . SER A 1 115 ? 18.028 7.481 -2.762 1.00 40.94 115 SER A O 1
ATOM 936 N N . ALA A 1 116 ? 17.348 6.379 -0.934 1.00 41.94 116 ALA A N 1
ATOM 937 C CA . ALA A 1 116 ? 18.225 5.221 -1.145 1.00 41.94 116 ALA A CA 1
ATOM 938 C C . ALA A 1 116 ? 17.858 4.454 -2.438 1.00 41.94 116 ALA A C 1
ATOM 940 O O . ALA A 1 116 ? 18.599 3.610 -2.935 1.00 41.94 116 ALA A O 1
ATOM 941 N N . VAL A 1 117 ? 16.737 4.817 -3.061 1.00 44.66 117 VAL A N 1
ATOM 942 C CA . VAL A 1 117 ? 16.405 4.518 -4.453 1.00 44.66 117 VAL A CA 1
ATOM 943 C C . VAL A 1 117 ? 17.436 5.066 -5.462 1.00 44.66 117 VAL A C 1
ATOM 945 O O . VAL A 1 117 ? 17.582 4.519 -6.552 1.00 44.66 117 VAL A O 1
ATOM 948 N N . ALA A 1 118 ? 18.255 6.046 -5.075 1.00 39.47 118 ALA A N 1
ATOM 949 C CA . ALA A 1 118 ? 19.433 6.526 -5.798 1.00 39.47 118 ALA A CA 1
ATOM 950 C C . ALA A 1 118 ? 20.652 5.579 -5.716 1.00 39.47 118 ALA A C 1
ATOM 952 O O . ALA A 1 118 ? 21.748 5.941 -6.144 1.00 39.47 118 ALA A O 1
ATOM 953 N N . ILE A 1 119 ? 20.505 4.347 -5.212 1.00 42.66 119 ILE A N 1
ATOM 954 C CA . ILE A 1 119 ? 21.548 3.319 -5.316 1.00 42.66 119 ILE A CA 1
ATOM 955 C C . ILE A 1 119 ? 21.495 2.723 -6.732 1.00 42.66 119 ILE A C 1
ATOM 957 O O . ILE A 1 119 ? 20.660 1.878 -7.065 1.00 42.66 119 ILE A O 1
ATOM 961 N N . GLY A 1 120 ? 22.388 3.218 -7.591 1.00 45.91 120 GLY A N 1
ATOM 962 C CA . GLY A 1 120 ? 22.447 2.934 -9.025 1.00 45.91 120 GLY A CA 1
ATOM 963 C C . GLY A 1 120 ? 22.446 1.454 -9.434 1.00 45.91 120 GLY A C 1
ATOM 964 O O . GLY A 1 120 ? 22.739 0.559 -8.651 1.00 45.91 120 GLY A O 1
ATOM 965 N N . ARG A 1 121 ? 22.132 1.208 -10.716 1.00 46.97 121 ARG A N 1
ATOM 966 C CA . ARG A 1 121 ? 22.179 -0.069 -11.477 1.00 46.97 121 ARG A CA 1
ATOM 967 C C . ARG A 1 121 ? 21.454 -1.308 -10.897 1.00 46.97 121 ARG A C 1
ATOM 969 O O . ARG A 1 121 ? 21.130 -2.192 -11.686 1.00 46.97 121 ARG A O 1
ATOM 976 N N . LYS A 1 122 ? 21.126 -1.383 -9.602 1.00 54.09 122 LYS A N 1
ATOM 977 C CA . LYS A 1 122 ? 20.559 -2.574 -8.932 1.00 54.09 122 LYS A CA 1
ATOM 978 C C . LYS A 1 122 ? 19.067 -2.817 -9.200 1.00 54.09 122 LYS A C 1
ATOM 980 O O . LYS A 1 122 ? 18.575 -3.912 -8.964 1.00 54.09 122 LYS A O 1
ATOM 985 N N . TRP A 1 123 ? 18.375 -1.846 -9.787 1.00 60.62 123 TRP A N 1
ATOM 986 C CA . TRP A 1 123 ? 16.950 -1.916 -10.139 1.00 60.62 123 TRP A CA 1
ATOM 987 C C . TRP A 1 123 ? 16.664 -2.899 -11.274 1.00 60.62 123 TRP A C 1
ATOM 989 O O . TRP A 1 123 ? 15.560 -3.420 -11.396 1.00 60.62 123 TRP A O 1
ATOM 999 N N . ARG A 1 124 ? 17.676 -3.183 -12.105 1.00 63.12 124 ARG A N 1
ATOM 1000 C CA . ARG A 1 124 ? 17.541 -4.097 -13.246 1.00 63.12 124 ARG A CA 1
ATOM 1001 C C . ARG A 1 124 ? 17.189 -5.527 -12.828 1.00 63.12 124 ARG A C 1
ATOM 1003 O O . ARG A 1 124 ? 16.600 -6.233 -13.639 1.00 63.12 124 ARG A O 1
ATOM 1010 N N . ASN A 1 125 ? 17.509 -5.909 -11.589 1.00 71.62 125 ASN A N 1
ATOM 1011 C CA . ASN A 1 125 ? 17.315 -7.262 -11.068 1.00 71.62 125 ASN A CA 1
ATOM 1012 C C . ASN A 1 125 ? 16.098 -7.392 -10.142 1.00 71.62 125 ASN A C 1
ATOM 1014 O O . ASN A 1 125 ? 15.862 -8.478 -9.622 1.00 71.62 125 ASN A O 1
ATOM 1018 N N . LEU A 1 126 ? 15.345 -6.313 -9.899 1.00 73.19 126 LEU A N 1
ATOM 1019 C CA . LEU A 1 126 ? 14.122 -6.422 -9.108 1.00 73.19 126 LEU A CA 1
ATOM 1020 C C . LEU A 1 126 ? 13.050 -7.172 -9.908 1.00 73.19 126 LEU A C 1
ATOM 1022 O O . LEU A 1 126 ? 12.942 -6.943 -11.121 1.00 73.19 126 LEU A O 1
ATOM 1026 N N . PRO A 1 127 ? 12.241 -8.025 -9.249 1.00 79.75 127 PRO A N 1
ATOM 1027 C CA . PRO A 1 127 ? 11.061 -8.600 -9.871 1.00 79.75 127 PRO A CA 1
ATOM 1028 C C . PRO A 1 127 ? 10.195 -7.501 -10.486 1.00 79.75 127 PRO A C 1
ATOM 1030 O O . PRO A 1 127 ? 10.085 -6.388 -9.965 1.00 79.75 127 PRO A O 1
ATOM 1033 N N . LYS A 1 128 ? 9.616 -7.803 -11.642 1.00 78.12 128 LYS A N 1
ATOM 1034 C CA . LYS A 1 128 ? 8.782 -6.870 -12.393 1.00 78.12 128 LYS A CA 1
ATOM 1035 C C . LYS A 1 128 ? 7.357 -7.366 -12.332 1.00 78.12 128 LYS A C 1
ATOM 1037 O O . LYS A 1 128 ? 7.098 -8.515 -12.682 1.00 78.12 128 LYS A O 1
ATOM 1042 N N . TYR A 1 129 ? 6.446 -6.486 -11.954 1.00 76.38 129 TYR A N 1
ATOM 1043 C CA . TYR A 1 129 ? 5.025 -6.774 -11.980 1.00 76.38 129 TYR A CA 1
ATOM 1044 C C . TYR A 1 129 ? 4.392 -6.030 -13.144 1.00 76.38 129 TYR A C 1
ATOM 1046 O O . TYR A 1 129 ? 4.582 -4.825 -13.323 1.00 76.38 129 TYR A O 1
ATOM 1054 N N . THR A 1 130 ? 3.640 -6.780 -13.940 1.00 73.75 130 THR A N 1
ATOM 1055 C CA . THR A 1 130 ? 2.831 -6.234 -15.025 1.00 73.75 130 THR A CA 1
ATOM 1056 C C . THR A 1 130 ? 1.382 -6.568 -14.733 1.00 73.75 130 THR A C 1
ATOM 1058 O O . THR A 1 130 ? 1.045 -7.726 -14.504 1.00 73.75 130 THR A O 1
ATOM 1061 N N . TYR A 1 131 ? 0.532 -5.552 -14.732 1.00 66.12 131 TYR A N 1
ATOM 1062 C CA . TYR A 1 131 ? -0.911 -5.704 -14.662 1.00 66.12 131 TYR A CA 1
ATOM 1063 C C . TYR A 1 131 ? -1.507 -5.140 -15.943 1.00 66.12 131 TYR A C 1
ATOM 1065 O O . TYR A 1 131 ? -1.235 -3.994 -16.288 1.00 66.12 131 TYR A O 1
ATOM 1073 N N . ASN A 1 132 ? -2.308 -5.941 -16.638 1.00 65.62 132 ASN A N 1
ATOM 1074 C CA . ASN A 1 132 ? -2.985 -5.539 -17.864 1.00 65.62 132 ASN A CA 1
ATOM 1075 C C . ASN A 1 132 ? -4.492 -5.730 -17.694 1.00 65.62 132 ASN A C 1
ATOM 1077 O O . ASN A 1 132 ? -4.940 -6.780 -17.237 1.00 65.62 132 ASN A O 1
ATOM 1081 N N . SER A 1 133 ? -5.263 -4.732 -18.105 1.00 60.25 133 SER A N 1
ATOM 1082 C CA . SER A 1 133 ? -6.716 -4.779 -18.253 1.00 60.25 133 SER A CA 1
ATOM 1083 C C . SER A 1 133 ? -7.114 -4.168 -19.600 1.00 60.25 133 SER A C 1
ATOM 1085 O O . SER A 1 133 ? -6.273 -3.625 -20.315 1.00 60.25 133 SER A O 1
ATOM 1087 N N . ALA A 1 134 ? -8.402 -4.213 -19.949 1.00 56.09 134 ALA A N 1
ATOM 1088 C CA . ALA A 1 134 ? -8.908 -3.573 -21.168 1.00 56.09 134 ALA A CA 1
ATOM 1089 C C . ALA A 1 134 ? -8.703 -2.043 -21.191 1.00 56.09 134 ALA A C 1
ATOM 1091 O O . ALA A 1 134 ? -8.759 -1.432 -22.255 1.00 56.09 134 ALA A O 1
ATOM 1092 N N . HIS A 1 135 ? -8.480 -1.426 -20.027 1.00 53.91 135 HIS A N 1
ATOM 1093 C CA . HIS A 1 135 ? -8.421 0.027 -19.872 1.00 53.91 135 HIS A CA 1
ATOM 1094 C C . HIS A 1 135 ? -7.058 0.538 -19.399 1.00 53.91 135 HIS A C 1
ATOM 1096 O O . HIS A 1 135 ? -6.797 1.734 -19.504 1.00 53.91 135 HIS A O 1
ATOM 1102 N N . LEU A 1 136 ? -6.197 -0.330 -18.858 1.00 59.69 136 LEU A N 1
ATOM 1103 C CA . LEU A 1 136 ? -4.945 0.090 -18.238 1.00 59.69 136 LEU A CA 1
ATOM 1104 C C . LEU A 1 136 ? -3.876 -1.004 -18.296 1.00 59.69 136 LEU A C 1
ATOM 1106 O O . LEU A 1 136 ? -4.136 -2.164 -17.982 1.00 59.69 136 LEU A O 1
ATOM 1110 N N . SER A 1 137 ? -2.645 -0.591 -18.589 1.00 59.88 137 SER A N 1
ATOM 1111 C CA . SER A 1 137 ? -1.438 -1.391 -18.387 1.00 59.88 137 SER A CA 1
ATOM 1112 C C . SER A 1 137 ? -0.551 -0.698 -17.360 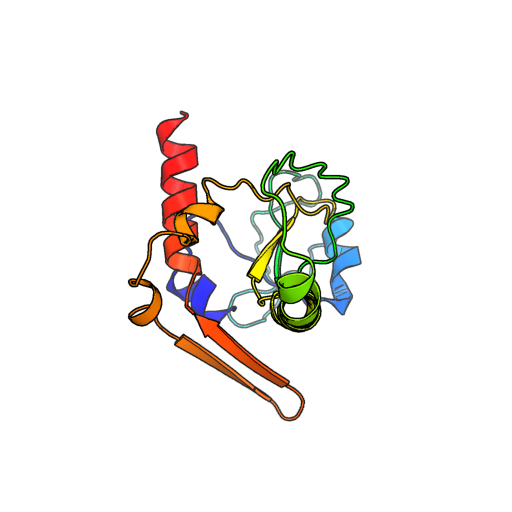1.00 59.88 137 SER A C 1
ATOM 1114 O O . SER A 1 137 ? -0.075 0.410 -17.591 1.00 59.88 137 SER A O 1
ATOM 1116 N N . ILE A 1 138 ? -0.329 -1.348 -16.220 1.00 66.12 138 ILE A N 1
ATOM 1117 C CA . ILE A 1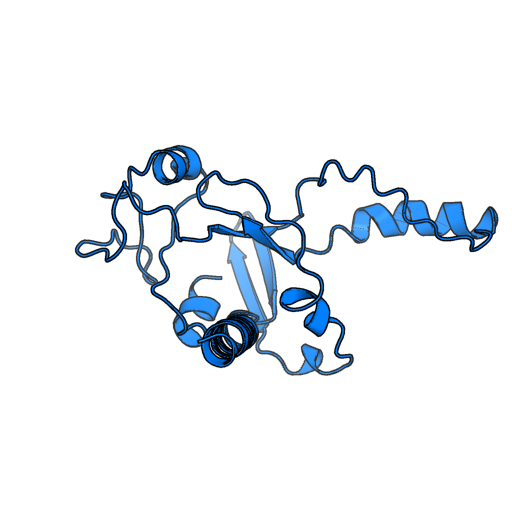 138 ? 0.587 -0.886 -15.177 1.00 66.12 138 ILE A CA 1
ATOM 1118 C C . ILE A 1 138 ? 1.832 -1.760 -15.223 1.00 66.12 138 ILE A C 1
ATOM 1120 O O . ILE A 1 138 ? 1.754 -2.983 -15.101 1.00 66.12 138 ILE A O 1
ATOM 1124 N N . TYR A 1 139 ? 2.987 -1.117 -15.331 1.00 68.62 139 TYR A N 1
ATOM 1125 C CA . TYR A 1 139 ? 4.287 -1.747 -15.155 1.00 68.62 139 TYR A CA 1
ATOM 1126 C C . TYR A 1 139 ? 4.992 -1.091 -13.972 1.00 68.62 139 TYR A C 1
ATOM 1128 O O . TYR A 1 139 ? 5.134 0.132 -13.937 1.00 68.62 139 TYR A O 1
ATOM 1136 N N . TYR A 1 140 ? 5.446 -1.890 -13.008 1.00 75.50 140 TYR A N 1
ATOM 1137 C CA . TYR A 1 140 ? 6.275 -1.386 -11.918 1.00 75.50 140 TYR A CA 1
ATOM 1138 C C . TYR A 1 140 ? 7.261 -2.449 -11.419 1.00 75.50 140 TYR A C 1
ATOM 1140 O O . TYR A 1 140 ? 7.054 -3.656 -11.566 1.00 75.50 140 TYR A O 1
ATOM 1148 N N . TRP A 1 141 ? 8.372 -1.987 -10.852 1.00 75.38 141 TRP A N 1
ATOM 1149 C CA . TRP A 1 141 ? 9.342 -2.841 -10.170 1.00 75.38 141 TRP A CA 1
ATOM 1150 C C . TRP A 1 141 ? 8.887 -3.121 -8.736 1.00 75.38 141 TRP A C 1
ATOM 1152 O O . TRP A 1 141 ? 8.310 -2.253 -8.089 1.00 75.38 141 TRP A O 1
ATOM 1162 N N . ALA A 1 142 ? 9.172 -4.320 -8.241 1.00 80.50 142 ALA A N 1
ATOM 1163 C CA . ALA A 1 142 ? 8.873 -4.751 -6.883 1.00 80.50 142 ALA A CA 1
ATOM 1164 C C . ALA A 1 142 ? 9.613 -3.891 -5.844 1.00 80.50 142 ALA A C 1
ATOM 1166 O O . ALA A 1 142 ? 10.839 -3.984 -5.727 1.00 80.50 142 ALA A O 1
ATOM 1167 N N . PHE A 1 143 ? 8.888 -3.059 -5.093 1.00 78.69 143 PHE A N 1
ATOM 1168 C CA . PHE A 1 143 ? 9.473 -2.184 -4.063 1.00 78.69 143 PHE A CA 1
ATOM 1169 C C . PHE A 1 143 ? 9.104 -2.581 -2.648 1.00 78.69 143 PHE A C 1
ATOM 1171 O O . PHE A 1 143 ? 9.805 -2.171 -1.722 1.00 78.69 143 PHE A O 1
ATOM 1178 N N . ALA A 1 144 ? 8.062 -3.393 -2.476 1.00 84.00 144 ALA A N 1
ATOM 1179 C CA . ALA A 1 144 ? 7.569 -3.812 -1.172 1.00 84.00 144 ALA A CA 1
ATOM 1180 C C . ALA A 1 144 ? 8.678 -4.382 -0.270 1.00 84.00 144 ALA A C 1
ATOM 1182 O O . ALA A 1 144 ? 8.792 -3.969 0.880 1.00 84.00 144 ALA A O 1
ATOM 1183 N N . GLY A 1 145 ? 9.563 -5.231 -0.803 1.00 83.31 145 GLY A N 1
ATOM 1184 C CA . GLY A 1 145 ? 10.675 -5.809 -0.034 1.00 83.31 145 GLY A CA 1
ATOM 1185 C C . GLY A 1 145 ? 11.726 -4.798 0.419 1.00 83.31 145 GLY A C 1
ATOM 1186 O O . GLY A 1 145 ? 12.183 -4.836 1.561 1.00 83.31 145 GLY A O 1
ATOM 1187 N N . ILE A 1 146 ? 12.093 -3.855 -0.455 1.00 80.94 146 ILE A N 1
ATOM 1188 C CA . ILE A 1 146 ? 13.023 -2.772 -0.099 1.00 80.94 146 ILE A CA 1
ATOM 1189 C C . ILE A 1 146 ? 12.395 -1.900 0.983 1.00 80.94 146 ILE A C 1
ATOM 1191 O O . ILE A 1 146 ? 13.052 -1.576 1.968 1.00 80.94 146 ILE A O 1
ATOM 1195 N N . LEU A 1 147 ? 11.122 -1.555 0.806 1.00 80.88 147 LEU A N 1
ATOM 1196 C CA . LEU A 1 147 ? 10.397 -0.743 1.760 1.00 80.88 147 LEU A CA 1
ATOM 1197 C C . LEU A 1 147 ? 10.292 -1.431 3.124 1.00 80.88 147 LEU A C 1
ATOM 1199 O O . LEU A 1 147 ? 10.620 -0.822 4.139 1.00 80.88 147 LEU A O 1
ATOM 1203 N N . SER A 1 148 ? 9.880 -2.699 3.146 1.00 84.31 148 SER A N 1
ATOM 1204 C CA . SER A 1 148 ? 9.757 -3.480 4.375 1.00 84.31 148 SER A CA 1
ATOM 1205 C C . SER A 1 148 ? 11.066 -3.468 5.158 1.00 84.31 148 SER A C 1
ATOM 1207 O O . SER A 1 148 ? 11.054 -3.158 6.343 1.00 84.31 148 SER A O 1
ATOM 1209 N N . ARG A 1 149 ? 12.199 -3.724 4.489 1.00 83.31 149 ARG A N 1
ATOM 1210 C CA . ARG A 1 149 ? 13.524 -3.684 5.120 1.00 83.31 149 ARG A CA 1
ATOM 1211 C C . ARG A 1 149 ? 13.860 -2.295 5.666 1.00 83.31 149 ARG A C 1
ATOM 1213 O O . ARG A 1 149 ? 14.270 -2.192 6.815 1.00 83.31 149 ARG A O 1
ATOM 1220 N N . ASN A 1 150 ? 13.684 -1.243 4.867 1.00 80.50 150 ASN A N 1
ATOM 1221 C CA . ASN A 1 150 ? 14.035 0.119 5.276 1.00 80.50 150 ASN A CA 1
ATOM 1222 C C . ASN A 1 150 ? 13.213 0.581 6.493 1.00 80.50 150 ASN A C 1
ATOM 1224 O O . ASN A 1 150 ? 13.755 1.238 7.379 1.00 80.50 150 ASN A O 1
ATOM 1228 N N . LEU A 1 151 ? 11.923 0.230 6.555 1.00 81.56 151 LEU A N 1
ATOM 1229 C CA . LEU A 1 151 ? 11.082 0.518 7.721 1.00 81.56 151 LEU A CA 1
ATOM 1230 C C . LEU A 1 151 ? 11.534 -0.279 8.943 1.00 81.56 151 LEU A C 1
ATOM 1232 O O . LEU A 1 151 ? 11.690 0.311 10.009 1.00 81.56 151 LEU A O 1
ATOM 1236 N N . THR A 1 152 ? 11.810 -1.579 8.785 1.00 82.44 152 THR A N 1
ATOM 1237 C CA . THR A 1 152 ? 12.378 -2.390 9.868 1.00 82.44 152 THR A CA 1
ATOM 1238 C C . THR A 1 152 ? 13.646 -1.742 10.412 1.00 82.44 152 THR A C 1
ATOM 1240 O O . THR A 1 152 ? 13.730 -1.509 11.610 1.00 82.44 152 THR A O 1
ATOM 1243 N N . GLU A 1 153 ? 14.608 -1.396 9.558 1.00 77.81 153 GLU A N 1
ATOM 1244 C CA . GLU A 1 153 ? 15.871 -0.780 9.981 1.00 77.81 153 GLU A CA 1
ATOM 1245 C C . GLU A 1 153 ? 15.647 0.558 10.700 1.00 77.81 153 GLU A C 1
ATOM 1247 O O . GLU A 1 153 ? 16.196 0.780 11.777 1.00 77.81 153 GLU A O 1
ATOM 1252 N N . PHE A 1 154 ? 14.810 1.436 10.144 1.00 77.38 154 PHE A N 1
ATOM 1253 C CA . PHE A 1 154 ? 14.584 2.771 10.695 1.00 77.38 154 PHE A CA 1
ATOM 1254 C C . PHE A 1 154 ? 13.959 2.754 12.090 1.00 77.38 154 PHE A C 1
ATOM 1256 O O . PHE A 1 154 ? 14.378 3.529 12.948 1.00 77.38 154 PHE A O 1
ATOM 1263 N N . TYR A 1 155 ? 12.966 1.891 12.308 1.00 78.06 155 TYR A N 1
ATOM 1264 C CA . TYR A 1 155 ? 12.279 1.803 13.594 1.00 78.06 155 TYR A CA 1
ATOM 1265 C C . TYR A 1 155 ? 13.022 0.907 14.596 1.00 78.06 155 TYR A C 1
ATOM 1267 O O . TYR A 1 155 ? 13.040 1.237 15.770 1.00 78.06 155 TYR A O 1
ATOM 1275 N N . THR A 1 156 ? 13.736 -0.139 14.157 1.00 77.75 156 THR A N 1
ATOM 1276 C CA . THR A 1 156 ? 14.503 -1.012 15.075 1.00 77.75 156 THR A CA 1
ATOM 1277 C C . THR A 1 156 ? 15.754 -0.332 15.644 1.00 77.75 156 THR A C 1
ATOM 1279 O O . THR A 1 156 ? 16.172 -0.650 16.746 1.00 77.75 156 THR A O 1
ATOM 1282 N N . ILE A 1 157 ? 16.390 0.586 14.906 1.00 66.81 157 ILE A N 1
ATOM 1283 C CA . ILE A 1 157 ? 17.619 1.273 15.361 1.00 66.81 157 ILE A CA 1
ATOM 1284 C C . ILE A 1 157 ? 17.313 2.408 16.361 1.00 66.81 157 ILE A C 1
ATOM 1286 O O . ILE A 1 157 ? 18.226 2.937 16.993 1.00 66.81 157 ILE A O 1
ATOM 1290 N N . ARG A 1 158 ? 16.048 2.826 16.480 1.00 56.91 158 ARG A N 1
ATOM 1291 C CA . ARG A 1 158 ? 15.639 4.007 17.259 1.00 56.91 158 ARG A CA 1
ATOM 1292 C C . ARG A 1 158 ? 14.947 3.687 18.589 1.00 56.91 158 ARG A C 1
ATOM 1294 O O . ARG A 1 158 ? 14.628 4.638 19.302 1.00 56.91 158 ARG A O 1
ATOM 1301 N N . ASP A 1 159 ? 14.779 2.407 18.906 1.00 49.81 159 ASP A N 1
ATOM 1302 C CA . ASP A 1 159 ? 14.315 1.893 20.203 1.00 49.81 159 ASP A CA 1
ATOM 1303 C C . ASP A 1 159 ? 15.501 1.386 21.044 1.00 49.81 159 ASP A C 1
ATOM 1305 O O . ASP A 1 159 ? 15.480 1.591 22.280 1.00 49.81 159 ASP A O 1
#

Sequence (159 aa):
MVADFNDNFHYCPVYYFYDTTAEKVKQGQFEGVLLDSNLNPVKNMVISAKDTNFFVTYFGNSVPENVTTSYGWNGTVNKDDELNYSHASSLRQAFKLVVMDHNFVQLPSYTELWSAVAIGRKWRNLPKYTYNSAHLSIYYWAFAGILSRNLTEFYTIRD

=== Feature glossary ===
Legend for the data blocks above and below:

— What the protein is —

Sequence gives the chain of amino acids in standard one-letter code (A=alanine, C=cysteine, …, Y=tyrosine), read N→C. It is the only feature that is directly encoded by the gene; all structural features are derived from the folded form of this sequence.

The annotation block draws on four external resources. InterPro: which protein families and domains the sequence belongs to. GO: standardized terms for what the protein does, what process it participates in, and where in the cell it acts. CATH: which structural fold it has in the CATH hierarchy. Organism: the species of origin.

— Where its atoms are —

Atomic coordinates in PDBx/mmCIF format — the same representation the Protein Data Bank distributes. Each line of the _atom_site loop places one backbone atom in Cartesian space (units: ångströms, or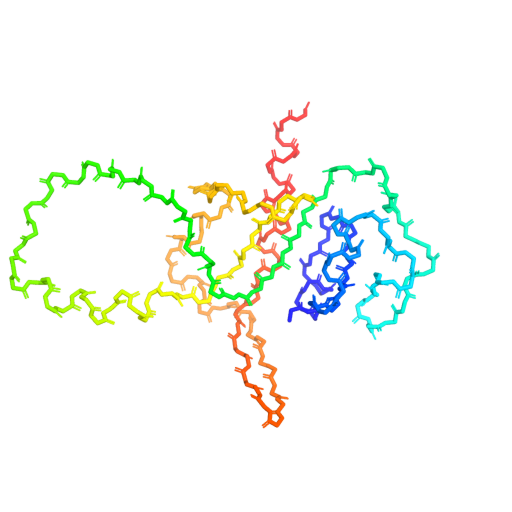igin: arbitrary).

Six rendered views show the 3D structure from the faces of a cube — i.e. along ±x, ±y, ±z. Rendering representation is drawn randomly per protein from cartoon (secondary-structure ribbons), sticks (backbone bonds), or molecular surface; coloring is either N→C rainbow (blue at the N-terminus through red at the C-terminus) or one color per chain.

— Local backbone conformation —

DSSP 8-state secondary structure assigns each residue one of H (α-helix), G (3₁₀-helix), I (π-helix), E (extended β-strand), B (isolated β-bridge), T (hydrogen-bonded turn), S (bend), or '-' (coil). The assignment is computed from backbone hydrogen-bond geometry via the Kabsch–Sander algorithm.

P-SEA three-state annotation labels each residue as helix, strand, or coil based purely on the geometry of the Cα trace. It serves as a fallback when the full backbone (and thus DSSP) is unavailable.

φ (phi) and ψ (psi) are the two rotatable backbone dihedrals per residue: φ is the C(i-1)–N–Cα–C torsion, ψ is the N–Cα–C–N(i+1) torsion, both in degrees on (−180°, 180°]. α-helical residues cluster near (−60°, −45°); β-strand residues near (−120°, +130°). A Ramachandran plot is simply a scatter of (φ, ψ) for every residue.

— Global shape and packing —

Radius of gyration (Rg) is the root-mean-square distance of Cα atoms from their centroid — a single number for overall size and compactness. A globular domain of N residues has Rg ≈ 2.2·N^0.38 Å; an extended or disordered chain has a much larger Rg. The Cα contact count is the number of residue pairs whose Cα atoms are within 8 Å and are more than four positions apart in sequence — a standard proxy for tertiary packing density. The bounding box is the smallest axis-aligned box enclosing all Cα atoms.

Accessible surface area quantifies burial. A residue with SASA near zero is packed into the hydrophobic core; one with SASA >100 Å² sits on the surface. Computed here via the Shrake–Rupley numerical algorithm with a 1.4 Å probe.

The contact map is a binary N×N matrix image: pixel (i, j) is dark where Cα_i and Cα_j are within 8 Å and |i−j|>4. Because the |i−j|>4 filter removes local helical contacts, off-diagonal stripes parallel to the main diagonal indicate parallel β-sheets; stripes perpendicular to it indicate antiparallel β-sheets. The Ramachandran plot scatters every residue's (φ, ψ) pair against the sterically allowed regions. The PAE heatmap renders the predicted-aligned-error matrix.

— Structural neighborhood —

A 3Di character summarizes, for each residue, the relative orientation of the Cα frame of its nearest spatial neighbor. Because it encodes fold topology rather than chemistry, 3Di alignments detect remote structural similarity that sequence alignment misses.

Structural nearest neighbors (via Foldseek easy-search vs the PDB). Reported per hit: target PDB id, E-value, and alignment TM-score. A TM-score above ~0.5 is the conventional threshold for 'same fold'.

— Confidence and disorder —

For AlphaFold models, the B-factor field carries pLDDT — the model's own estimate of local accuracy on a 0–100 scale. Regions with pLDDT<50 should be treated as essentially unmodeled; they often correspond to intrinsically disordered segments.

B-factor (Debye–Waller factor) reflects atomic displacement in the crystal lattice. It is an experimental observable (units Å²), not a prediction; low values mean the atom is pinned down, high values mean it moves or is heterogeneous across the crystal.

Predicted Aligned Error (PAE) is an AlphaFold confidence matrix: entry (i, j) is the expected error in the position of residue j, in ångströms, when the prediction is superimposed on the true structure at residue i. Low PAE within a block of residues means that block is internally rigid and well-predicted; high PAE between two blocks means their relative placement is uncertain even if each block individually is confident.